Protein AF-A0AAU7U2Y4-F1 (afdb_monomer_lite)

Sequence (90 aa):
MIGFAAGSYGSKNEEDEHYRGYFGGIGAGYKFDKHSSVNLLIFIMDNNTYLDDPDKRFLISYTWQFQQYALMAALRMDLPSDNVRLWRQK

Radius of gyration: 24.82 Å; chains: 1; bounding box: 41×18×77 Å

Foldseek 3Di:
DKDKDKDKDWDADPVRDIDIKIKIKIKDKDAPDPFKIKMKIWMWMDGPPPDPDIDTDMDIDITGDDDPPVVCCVVPVDDPPPPPPPPPDD

pLDDT: mean 75.16, std 17.33, range [41.75, 96.62]

Organism: NCBI:txid3141322

Structure (mmCIF, N/CA/C/O backbone):
data_AF-A0AAU7U2Y4-F1
#
_entry.id   AF-A0AAU7U2Y4-F1
#
loop_
_atom_site.group_PDB
_atom_site.id
_atom_site.type_symbol
_atom_site.label_atom_id
_atom_site.label_alt_id
_atom_site.label_comp_id
_atom_site.label_asym_id
_atom_site.label_entity_id
_atom_site.label_seq_id
_atom_site.pdbx_PDB_ins_code
_atom_site.Cartn_x
_atom_site.Cartn_y
_atom_site.Cartn_z
_atom_site.occupancy
_atom_site.B_iso_or_equiv
_atom_site.auth_seq_id
_atom_site.auth_comp_id
_atom_site.auth_asym_id
_atom_site.auth_atom_id
_atom_site.pdbx_PDB_model_num
ATOM 1 N N . MET A 1 1 ? -14.593 5.084 2.257 1.00 81.31 1 MET A N 1
ATOM 2 C CA . MET A 1 1 ? -13.690 6.114 1.699 1.00 81.31 1 MET A CA 1
ATOM 3 C C . MET A 1 1 ? -13.161 5.605 0.371 1.00 81.31 1 MET A C 1
ATOM 5 O O . MET A 1 1 ? -12.842 4.427 0.296 1.00 81.31 1 MET A O 1
ATOM 9 N N . ILE A 1 2 ? -13.110 6.455 -0.652 1.00 86.00 2 ILE A N 1
ATOM 10 C CA . ILE A 1 2 ? -12.492 6.161 -1.954 1.00 86.00 2 ILE A CA 1
ATOM 11 C C . ILE A 1 2 ? -11.331 7.144 -2.118 1.00 86.00 2 ILE A C 1
ATOM 13 O O . ILE A 1 2 ? -11.466 8.304 -1.730 1.00 86.00 2 ILE A O 1
ATOM 17 N N . GLY A 1 3 ? -10.201 6.680 -2.638 1.00 87.81 3 GLY A N 1
ATOM 18 C CA . GLY A 1 3 ? -9.010 7.488 -2.870 1.00 87.81 3 GLY A CA 1
ATOM 19 C C . GLY A 1 3 ? -8.280 7.052 -4.133 1.00 87.81 3 GLY A C 1
ATOM 20 O O . GLY A 1 3 ? -8.491 5.955 -4.642 1.00 87.81 3 GLY A O 1
ATOM 21 N N . PHE A 1 4 ? -7.416 7.918 -4.638 1.00 88.75 4 PHE A N 1
ATOM 22 C CA . PHE A 1 4 ? -6.517 7.616 -5.743 1.00 88.75 4 PHE A CA 1
ATOM 23 C C . PHE A 1 4 ? -5.105 8.042 -5.350 1.00 88.75 4 PHE A C 1
ATOM 25 O O . PHE A 1 4 ? -4.926 8.979 -4.571 1.00 88.75 4 PHE A O 1
ATOM 32 N N . ALA A 1 5 ? -4.110 7.336 -5.868 1.00 87.00 5 ALA A N 1
ATOM 33 C CA . ALA A 1 5 ? -2.705 7.660 -5.687 1.00 87.00 5 ALA A CA 1
ATOM 34 C C . ALA A 1 5 ? -2.016 7.559 -7.043 1.00 87.00 5 ALA A C 1
ATOM 36 O O . ALA A 1 5 ? -2.206 6.584 -7.764 1.00 87.00 5 ALA A O 1
ATOM 37 N N . ALA A 1 6 ? -1.224 8.562 -7.391 1.00 87.94 6 ALA A N 1
ATOM 38 C CA . ALA A 1 6 ? -0.385 8.532 -8.574 1.00 87.94 6 ALA A CA 1
ATOM 39 C C . ALA A 1 6 ? 0.933 9.230 -8.265 1.00 87.94 6 ALA A C 1
ATOM 41 O O . ALA A 1 6 ? 0.979 10.157 -7.452 1.00 87.94 6 ALA A O 1
ATOM 42 N N . GLY A 1 7 ? 1.996 8.793 -8.917 1.00 86.38 7 GLY A N 1
ATOM 43 C CA . GLY A 1 7 ? 3.302 9.403 -8.767 1.00 86.38 7 GLY A CA 1
ATOM 44 C C . GLY A 1 7 ? 4.285 8.889 -9.800 1.00 86.38 7 GLY A C 1
ATOM 45 O O . GLY A 1 7 ? 4.026 7.934 -10.527 1.00 86.38 7 GLY A O 1
ATOM 46 N N . SER A 1 8 ? 5.431 9.550 -9.859 1.00 83.69 8 SER A N 1
ATOM 47 C CA . SER A 1 8 ? 6.562 9.139 -10.679 1.00 83.69 8 SER A CA 1
ATOM 48 C C . SER A 1 8 ? 7.773 8.939 -9.790 1.00 83.69 8 SER A C 1
ATOM 50 O O . SER A 1 8 ? 7.982 9.710 -8.851 1.00 83.69 8 SER A O 1
ATOM 52 N N . TYR A 1 9 ? 8.596 7.959 -10.117 1.00 76.00 9 TYR A N 1
ATOM 53 C CA . TYR A 1 9 ? 9.905 7.777 -9.516 1.00 76.00 9 TYR A CA 1
ATOM 54 C C . TYR A 1 9 ? 10.945 7.758 -10.628 1.00 76.00 9 TYR A C 1
ATOM 56 O O . TYR A 1 9 ? 10.683 7.306 -11.739 1.00 76.00 9 TYR A O 1
ATOM 64 N N . GLY A 1 10 ? 12.125 8.287 -10.350 1.00 72.00 10 GLY A N 1
ATOM 65 C CA . GLY A 1 10 ? 13.248 8.188 -11.265 1.00 72.00 10 GLY A CA 1
ATOM 66 C C . GLY A 1 10 ? 14.470 7.753 -10.494 1.00 72.00 10 GLY A C 1
ATOM 67 O O . GLY A 1 10 ? 14.641 8.143 -9.338 1.00 72.00 10 GLY A O 1
ATOM 68 N N . SER A 1 11 ? 15.309 6.944 -11.114 1.00 62.72 11 SER A N 1
ATOM 69 C CA . SER A 1 11 ? 16.628 6.671 -10.569 1.00 62.72 11 SER A CA 1
ATOM 70 C C . SER A 1 11 ? 17.626 6.466 -11.704 1.00 62.72 11 SER A C 1
ATOM 72 O O . SER A 1 11 ? 17.278 6.519 -12.886 1.00 62.72 11 SER A O 1
ATOM 74 N N . LYS A 1 12 ? 18.899 6.435 -11.332 1.00 62.47 12 LYS A N 1
ATOM 75 C CA . LYS A 1 12 ? 20.022 6.283 -12.246 1.00 62.47 12 LYS A CA 1
ATOM 76 C C . LYS A 1 12 ? 20.538 4.861 -12.100 1.00 62.47 12 LYS A C 1
ATOM 78 O O . LYS A 1 12 ? 20.707 4.403 -10.969 1.00 62.47 12 LYS A O 1
ATOM 83 N N . ASN A 1 13 ? 20.758 4.171 -13.213 1.00 60.69 13 ASN A N 1
ATOM 84 C CA . ASN A 1 13 ? 21.545 2.941 -13.181 1.00 60.69 13 ASN A CA 1
ATOM 85 C C . ASN A 1 13 ? 23.052 3.280 -13.146 1.00 60.69 13 ASN A C 1
ATOM 87 O O . ASN A 1 13 ? 23.444 4.443 -13.267 1.00 60.69 13 ASN A O 1
ATOM 91 N N . GLU A 1 14 ? 23.895 2.265 -12.953 1.00 64.31 14 GLU A N 1
ATOM 92 C CA . GLU A 1 14 ? 25.361 2.414 -12.945 1.00 64.31 14 GLU A CA 1
ATOM 93 C C . GLU A 1 14 ? 25.938 2.823 -14.318 1.00 64.31 14 GLU A C 1
ATOM 95 O O . GLU A 1 14 ? 27.087 3.247 -14.398 1.00 64.31 14 GLU A O 1
ATOM 100 N N . GLU A 1 15 ? 25.131 2.755 -15.380 1.00 70.00 15 GLU A N 1
ATOM 101 C CA . GLU A 1 15 ? 25.476 3.084 -16.770 1.00 70.00 15 GLU A CA 1
ATOM 102 C C . GLU A 1 15 ? 25.040 4.512 -17.173 1.00 70.00 15 GLU A C 1
ATOM 104 O O . GLU A 1 15 ? 25.070 4.867 -18.348 1.00 70.00 15 GLU A O 1
ATOM 109 N N . ASP A 1 16 ? 24.657 5.352 -16.200 1.00 63.44 16 ASP A N 1
ATOM 110 C CA . ASP A 1 16 ? 24.190 6.739 -16.386 1.00 63.44 16 ASP A CA 1
ATOM 111 C C . ASP A 1 16 ? 22.895 6.888 -17.218 1.00 63.44 16 ASP A C 1
ATOM 113 O O . ASP A 1 16 ? 22.499 8.000 -17.591 1.00 63.44 16 ASP A O 1
ATOM 117 N N . GLU A 1 17 ? 22.160 5.795 -17.446 1.00 63.28 17 GLU A N 1
ATOM 118 C CA . GLU A 1 17 ? 20.840 5.852 -18.064 1.00 63.28 17 GLU A CA 1
ATOM 119 C C . GLU A 1 17 ? 19.785 6.330 -17.057 1.00 63.28 17 GLU A C 1
ATOM 121 O O . GLU A 1 17 ? 19.640 5.834 -15.930 1.00 63.28 17 GLU A O 1
ATOM 126 N N . HIS A 1 18 ? 19.023 7.340 -17.474 1.00 63.97 18 HIS A N 1
ATOM 127 C CA . HIS A 1 18 ? 17.954 7.925 -16.680 1.00 63.97 18 HIS A CA 1
ATOM 128 C C . HIS A 1 18 ? 16.660 7.136 -16.863 1.00 63.97 18 HIS A C 1
ATOM 130 O O . HIS A 1 18 ? 15.968 7.316 -17.867 1.00 63.97 18 HIS A O 1
ATOM 136 N N . TYR A 1 19 ? 16.266 6.353 -15.858 1.00 69.62 19 TYR A N 1
ATOM 137 C CA . TYR A 1 19 ? 14.954 5.716 -15.870 1.00 69.62 19 TYR A CA 1
ATOM 138 C C . TYR A 1 19 ? 13.910 6.556 -15.136 1.00 69.62 19 TYR A C 1
ATOM 140 O O . TYR A 1 19 ? 14.167 7.156 -14.088 1.00 69.62 19 TYR A O 1
ATOM 148 N N . ARG A 1 20 ? 12.702 6.602 -15.703 1.00 73.25 20 ARG A N 1
ATOM 149 C CA . ARG A 1 20 ? 11.512 7.210 -15.100 1.00 73.25 20 ARG A CA 1
ATOM 150 C C . ARG A 1 20 ? 10.393 6.182 -15.133 1.00 73.25 20 ARG A C 1
ATOM 152 O O . ARG A 1 20 ? 9.973 5.776 -16.210 1.00 73.25 20 ARG A O 1
ATOM 159 N N . GLY A 1 21 ? 9.947 5.765 -13.957 1.00 77.44 21 GLY A N 1
ATOM 160 C CA . GLY A 1 21 ? 8.776 4.924 -13.777 1.00 77.44 21 GLY A CA 1
ATOM 161 C C . GLY A 1 21 ? 7.591 5.739 -13.275 1.00 77.44 21 GLY A C 1
ATOM 162 O O . GLY A 1 21 ? 7.746 6.773 -12.614 1.00 77.44 21 GLY A O 1
ATOM 163 N N . TYR A 1 22 ? 6.394 5.258 -13.578 1.00 82.69 22 TYR A N 1
ATOM 164 C CA . TYR A 1 22 ? 5.141 5.865 -13.145 1.00 82.69 22 TYR A CA 1
ATOM 165 C C . TYR A 1 22 ? 4.314 4.834 -12.399 1.00 82.69 22 TYR A C 1
ATOM 167 O O . TYR A 1 22 ? 4.304 3.659 -12.750 1.00 82.69 22 TYR A O 1
ATOM 175 N N . PHE A 1 23 ? 3.586 5.271 -11.381 1.00 88.25 23 PHE A N 1
ATOM 176 C CA . PHE A 1 23 ? 2.586 4.441 -10.735 1.00 88.25 23 PHE A CA 1
ATOM 177 C C . PHE A 1 23 ? 1.264 5.186 -10.621 1.00 88.25 23 PHE A C 1
ATOM 179 O O . PHE A 1 23 ? 1.220 6.404 -10.434 1.00 88.25 23 PHE A O 1
ATOM 186 N N . GLY A 1 24 ? 0.179 4.430 -10.717 1.00 90.94 24 GLY A N 1
ATOM 187 C CA . GLY A 1 24 ? -1.177 4.934 -10.582 1.00 90.94 24 GLY A CA 1
ATOM 188 C C . GLY A 1 24 ? -2.080 3.867 -9.992 1.00 90.94 24 GLY A C 1
ATOM 189 O O . GLY A 1 24 ? -1.994 2.696 -10.355 1.00 90.94 24 GLY A O 1
ATOM 190 N N . GLY A 1 25 ? -2.949 4.257 -9.070 1.00 92.25 25 GLY A N 1
ATOM 191 C CA . GLY A 1 25 ? -3.832 3.329 -8.391 1.00 92.25 25 GLY A CA 1
ATOM 192 C C . GLY A 1 25 ? -5.070 3.979 -7.803 1.00 92.25 25 GLY A C 1
ATOM 193 O O . GLY A 1 25 ? -5.113 5.177 -7.517 1.00 92.25 25 GLY A O 1
ATOM 194 N N . ILE A 1 26 ? -6.078 3.140 -7.606 1.00 95.69 26 ILE A N 1
ATOM 195 C CA . ILE A 1 26 ? -7.330 3.474 -6.937 1.00 95.69 26 ILE A CA 1
ATOM 196 C C . ILE A 1 26 ? -7.463 2.623 -5.683 1.00 95.69 26 ILE A C 1
ATOM 198 O O . ILE A 1 26 ? -7.098 1.447 -5.659 1.00 95.69 26 ILE A O 1
ATOM 202 N N . GLY A 1 27 ? -7.987 3.225 -4.628 1.00 94.38 27 GLY A N 1
ATOM 203 C CA . GLY A 1 27 ? -8.187 2.576 -3.350 1.00 94.38 27 GLY A CA 1
ATOM 204 C C . GLY A 1 27 ? -9.581 2.820 -2.805 1.00 94.38 27 GLY A C 1
ATOM 205 O O . GLY A 1 27 ? -10.185 3.874 -3.005 1.00 94.38 27 GLY A O 1
ATOM 206 N N . ALA A 1 28 ? -10.081 1.837 -2.074 1.00 96.00 28 ALA A N 1
ATOM 207 C CA . ALA A 1 28 ? -11.300 1.940 -1.301 1.00 96.00 28 ALA A CA 1
ATOM 208 C C . ALA A 1 28 ? -11.057 1.379 0.098 1.00 96.00 28 ALA A C 1
ATOM 210 O O . ALA A 1 28 ? -10.301 0.433 0.284 1.00 96.00 28 ALA A O 1
ATOM 211 N N . GLY A 1 29 ? -11.711 1.957 1.095 1.00 94.88 29 GLY A N 1
ATOM 212 C CA . GLY A 1 29 ? -11.596 1.501 2.471 1.00 94.88 29 GLY A CA 1
ATOM 213 C C . GLY A 1 29 ? -12.869 1.718 3.266 1.00 94.88 29 GLY A C 1
ATOM 214 O O . GLY A 1 29 ? -13.661 2.625 2.981 1.00 94.88 29 GLY A O 1
ATOM 215 N N . TYR A 1 30 ? -13.052 0.890 4.283 1.00 94.94 30 TYR A N 1
ATOM 216 C CA . TYR A 1 30 ? -14.176 0.935 5.204 1.00 94.94 30 TYR A CA 1
ATOM 217 C C . TYR A 1 30 ? -13.669 0.976 6.643 1.00 94.94 30 TYR A C 1
ATOM 219 O O . TYR A 1 30 ? -12.774 0.220 7.016 1.00 94.94 30 TYR A O 1
ATOM 227 N N . LYS A 1 31 ? -14.239 1.874 7.450 1.00 94.12 31 LYS A N 1
ATOM 228 C CA . LYS A 1 31 ? -13.990 1.944 8.892 1.00 94.12 31 LYS A CA 1
ATOM 229 C C . LYS A 1 31 ? -15.167 1.289 9.602 1.00 94.12 31 LYS A C 1
ATOM 231 O O . LYS A 1 31 ? -16.292 1.740 9.406 1.00 94.12 31 LYS A O 1
ATOM 236 N N . PHE A 1 32 ? -14.907 0.254 10.396 1.00 92.25 32 PHE A N 1
ATOM 237 C CA . PHE A 1 32 ? -15.952 -0.418 11.179 1.00 92.25 32 PHE A CA 1
ATOM 238 C C . PHE A 1 32 ? -16.284 0.378 12.440 1.00 92.25 32 PHE A C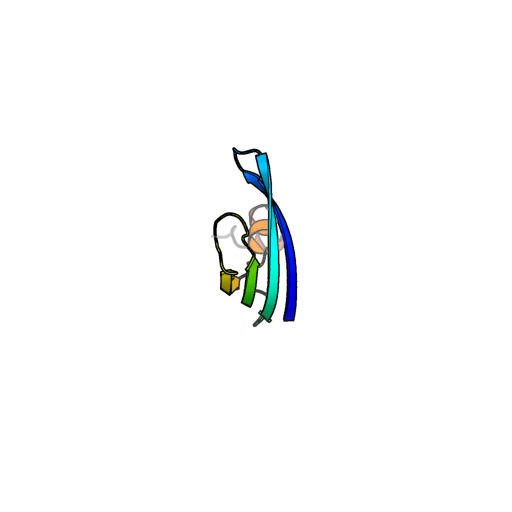 1
ATOM 240 O O . PHE A 1 32 ? -17.443 0.510 12.818 1.00 92.25 32 PHE A O 1
ATOM 247 N N . ASP A 1 33 ? -15.253 0.940 13.065 1.00 90.56 33 ASP A N 1
ATOM 248 C CA . ASP A 1 33 ? -15.345 1.731 14.283 1.00 90.56 33 ASP A CA 1
ATOM 249 C C . ASP A 1 33 ? -14.213 2.785 14.307 1.00 90.56 33 ASP A C 1
ATOM 251 O O . ASP A 1 33 ? -13.575 3.065 13.287 1.00 90.56 33 ASP A O 1
ATOM 255 N N . LYS A 1 34 ? -13.981 3.427 15.459 1.00 89.00 34 LYS A N 1
ATOM 256 C CA . LYS A 1 34 ? -12.948 4.470 15.616 1.00 89.00 34 LYS A CA 1
ATOM 257 C C . LYS A 1 34 ? -11.510 3.933 15.561 1.00 89.00 34 LYS A C 1
ATOM 259 O O . LYS A 1 34 ? -10.588 4.719 15.370 1.00 89.00 34 LYS A O 1
ATOM 264 N N . HIS A 1 35 ? -11.331 2.631 15.732 1.00 91.31 35 HIS A N 1
ATOM 265 C CA . HIS A 1 35 ? -10.061 1.925 15.844 1.00 91.31 35 HIS A CA 1
ATOM 266 C C . HIS A 1 35 ? -9.779 1.049 14.622 1.00 91.31 35 HIS A C 1
ATOM 268 O O . HIS A 1 35 ? -8.621 0.928 14.235 1.00 91.31 35 HIS A O 1
ATOM 274 N N . SER A 1 36 ? -10.812 0.486 13.995 1.00 94.00 36 SER A N 1
ATOM 275 C CA . SER A 1 36 ? -10.697 -0.563 12.978 1.00 94.00 36 SER A CA 1
ATOM 276 C C . SER A 1 36 ? -11.009 -0.074 11.571 1.00 94.00 36 SER A C 1
ATOM 278 O O . SER A 1 36 ? -12.054 0.535 11.319 1.00 94.00 36 SER A O 1
ATOM 280 N N . SER A 1 37 ? -10.166 -0.441 10.606 1.00 95.00 37 SER A N 1
ATOM 281 C CA . SER A 1 37 ? -10.457 -0.238 9.184 1.00 95.00 37 SER A CA 1
ATOM 282 C C . SER A 1 37 ? -9.878 -1.327 8.288 1.00 95.00 37 SER A C 1
ATOM 284 O O . SER A 1 37 ? -8.849 -1.917 8.607 1.00 95.00 37 SER A O 1
ATOM 286 N N . VAL A 1 38 ? -10.536 -1.564 7.154 1.00 96.62 38 VAL A N 1
ATOM 287 C CA . VAL A 1 38 ? -10.036 -2.377 6.037 1.00 96.62 38 VAL A CA 1
ATOM 288 C C . VAL A 1 38 ? -9.829 -1.480 4.831 1.00 96.62 38 VAL A C 1
ATOM 290 O O . VAL A 1 38 ? -10.664 -0.619 4.553 1.00 96.62 38 VAL A O 1
ATOM 293 N N . ASN A 1 39 ? -8.743 -1.705 4.096 1.00 95.19 39 ASN A N 1
ATOM 294 C CA . ASN A 1 39 ? -8.434 -0.991 2.866 1.00 95.19 39 ASN A CA 1
ATOM 295 C C . ASN A 1 39 ? -8.069 -1.976 1.752 1.00 95.19 39 ASN A C 1
ATOM 297 O O . ASN A 1 39 ? -7.409 -2.987 1.987 1.00 95.19 39 ASN A O 1
ATOM 301 N N . LEU A 1 40 ? -8.486 -1.639 0.539 1.00 95.75 40 LEU A N 1
ATOM 302 C CA . LEU A 1 40 ? -8.116 -2.272 -0.714 1.00 95.75 40 LEU A CA 1
ATOM 303 C C . LEU A 1 40 ? -7.480 -1.202 -1.601 1.00 95.75 40 LEU A C 1
ATOM 305 O O . LEU A 1 40 ? -8.078 -0.152 -1.819 1.00 95.75 40 LEU A O 1
ATOM 309 N N . LEU A 1 41 ? -6.295 -1.476 -2.130 1.00 94.69 41 LEU A N 1
ATOM 310 C CA . LEU A 1 41 ? -5.613 -0.644 -3.115 1.00 94.69 41 LEU A CA 1
ATOM 311 C C . LEU A 1 41 ? -5.296 -1.499 -4.337 1.00 94.69 41 LEU A C 1
ATOM 313 O O . LEU A 1 41 ? -4.711 -2.567 -4.198 1.00 94.69 41 LEU A O 1
ATOM 317 N N . ILE A 1 42 ? -5.652 -1.025 -5.524 1.00 93.31 42 ILE A N 1
ATOM 318 C CA . ILE A 1 42 ? -5.277 -1.628 -6.804 1.00 93.31 42 ILE A CA 1
ATOM 319 C C . ILE A 1 42 ? -4.406 -0.612 -7.528 1.00 93.31 42 ILE A C 1
ATOM 321 O O . ILE A 1 42 ? -4.814 0.540 -7.683 1.00 93.31 42 ILE A O 1
ATOM 325 N N . PHE A 1 43 ? -3.211 -1.013 -7.950 1.00 91.19 43 PHE A N 1
ATOM 326 C CA . PHE A 1 43 ? -2.257 -0.111 -8.582 1.00 91.19 43 PHE A CA 1
ATOM 327 C C . PHE A 1 43 ? -1.488 -0.781 -9.716 1.00 91.19 43 PHE A C 1
ATOM 329 O O . PHE A 1 43 ? -1.269 -1.992 -9.727 1.00 91.19 43 PHE A O 1
ATOM 336 N N . ILE A 1 44 ? -1.102 0.043 -10.681 1.00 89.44 44 ILE A N 1
ATOM 337 C CA . ILE A 1 44 ? -0.299 -0.311 -11.844 1.00 89.44 44 ILE A CA 1
ATOM 338 C C . ILE A 1 44 ? 1.003 0.477 -11.747 1.00 89.44 44 ILE A C 1
ATOM 340 O O . ILE A 1 44 ? 0.984 1.655 -11.378 1.00 89.44 44 ILE A O 1
ATOM 344 N N . MET A 1 45 ? 2.118 -0.171 -12.065 1.00 86.38 45 MET A N 1
ATOM 345 C CA . MET A 1 45 ? 3.441 0.437 -12.124 1.00 86.38 45 MET A CA 1
ATOM 346 C C . MET A 1 45 ? 4.070 0.157 -13.481 1.00 86.38 45 MET A C 1
ATOM 348 O O . MET A 1 45 ? 4.193 -0.993 -13.889 1.00 86.38 45 MET A O 1
ATOM 352 N N . ASP A 1 46 ? 4.485 1.217 -14.152 1.00 78.81 46 ASP A N 1
ATOM 353 C CA . ASP A 1 46 ? 5.338 1.146 -15.326 1.00 78.81 46 ASP A CA 1
ATOM 354 C C . ASP A 1 46 ? 6.801 1.197 -14.860 1.00 78.81 46 ASP A C 1
ATOM 356 O O . ASP A 1 46 ? 7.231 2.198 -14.273 1.00 78.81 46 ASP A O 1
ATOM 360 N N . ASN A 1 47 ? 7.536 0.095 -15.039 1.00 68.12 47 ASN A N 1
ATOM 361 C CA . ASN A 1 47 ? 8.906 -0.068 -14.551 1.00 68.12 47 ASN A CA 1
ATOM 362 C C . ASN A 1 47 ? 9.884 -0.285 -15.712 1.00 68.12 47 ASN A C 1
ATOM 364 O O . ASN A 1 47 ? 10.338 -1.394 -15.984 1.00 68.12 47 ASN A O 1
ATOM 368 N N . ASN A 1 48 ? 10.232 0.821 -16.357 1.00 59.16 48 ASN A N 1
ATOM 369 C CA . ASN A 1 48 ? 10.896 0.889 -17.658 1.00 59.16 48 ASN A CA 1
ATOM 370 C C . ASN A 1 48 ? 12.402 0.512 -17.676 1.00 59.16 48 ASN A C 1
ATOM 372 O O . ASN A 1 48 ? 13.119 0.910 -18.586 1.00 59.16 48 ASN A O 1
ATOM 376 N N . THR A 1 49 ? 12.924 -0.176 -16.651 1.00 56.97 49 THR A N 1
ATOM 377 C CA . THR A 1 49 ? 14.353 -0.576 -16.578 1.00 56.97 49 THR A CA 1
ATOM 378 C C . THR A 1 49 ? 14.566 -2.081 -16.717 1.00 56.97 49 THR A C 1
ATOM 380 O O . THR A 1 49 ? 15.615 -2.503 -17.183 1.00 56.97 49 THR A O 1
ATOM 383 N N . TYR A 1 50 ? 13.594 -2.900 -16.306 1.00 57.44 50 TYR A N 1
ATOM 384 C CA . TYR A 1 50 ? 13.777 -4.358 -16.226 1.00 57.44 50 TYR A CA 1
ATOM 385 C C . TYR A 1 50 ? 12.525 -5.171 -16.581 1.00 57.44 50 TYR A C 1
ATOM 387 O O . TYR A 1 50 ? 12.570 -6.399 -16.538 1.00 57.44 50 TYR A O 1
ATOM 395 N N . LEU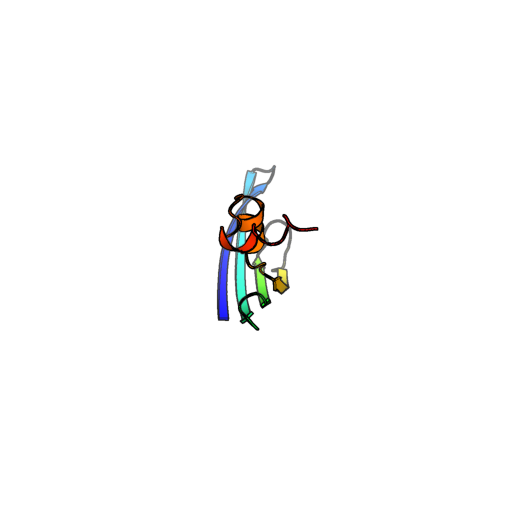 A 1 51 ? 11.396 -4.515 -16.859 1.00 61.31 51 LEU A N 1
ATOM 396 C CA . LEU A 1 51 ? 10.121 -5.166 -17.142 1.00 61.31 51 LEU A CA 1
ATOM 397 C C . LEU A 1 51 ? 9.564 -4.615 -18.452 1.00 61.31 51 LEU A C 1
ATOM 399 O O . LEU A 1 51 ? 9.341 -3.413 -18.563 1.00 61.31 51 LEU A O 1
ATOM 403 N N . ASP A 1 52 ? 9.315 -5.509 -19.407 1.00 71.25 52 ASP A N 1
ATOM 404 C CA . ASP A 1 52 ? 8.704 -5.167 -20.699 1.00 71.25 52 ASP A CA 1
ATOM 405 C C . ASP A 1 52 ? 7.203 -4.844 -20.571 1.00 71.25 52 ASP A C 1
ATOM 407 O O . ASP A 1 52 ? 6.623 -4.215 -21.454 1.00 71.25 52 ASP A O 1
ATOM 411 N N . ASP A 1 53 ? 6.575 -5.250 -19.460 1.00 74.88 53 ASP A N 1
ATOM 412 C CA . ASP A 1 53 ? 5.146 -5.090 -19.201 1.00 74.88 53 ASP A CA 1
ATOM 413 C C . ASP A 1 53 ? 4.864 -4.366 -17.870 1.00 74.88 53 ASP A C 1
ATOM 415 O O . ASP A 1 53 ? 5.560 -4.589 -16.870 1.00 74.88 53 ASP A O 1
ATOM 419 N N . PRO A 1 54 ? 3.795 -3.546 -17.804 1.00 78.44 54 PRO A N 1
ATOM 420 C CA . PRO A 1 54 ? 3.393 -2.867 -16.579 1.00 78.44 54 PRO A CA 1
ATOM 421 C C . PRO A 1 54 ? 2.931 -3.860 -15.502 1.00 78.44 54 PRO A C 1
ATOM 423 O O . PRO A 1 54 ? 2.021 -4.669 -15.711 1.00 78.44 54 PRO A O 1
ATOM 426 N N . ASP A 1 55 ? 3.513 -3.740 -14.310 1.00 84.94 55 ASP A N 1
ATOM 427 C CA . ASP A 1 55 ? 3.215 -4.579 -13.152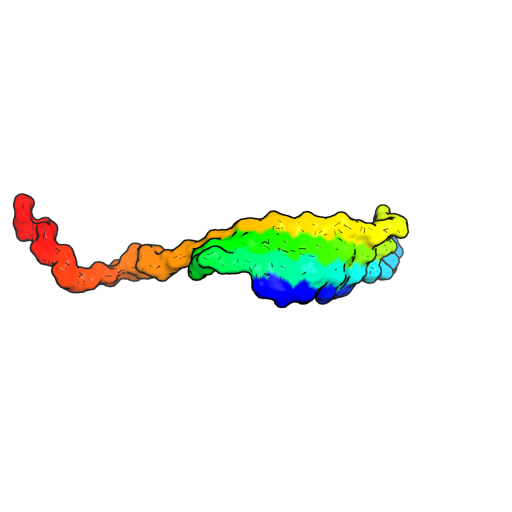 1.00 84.94 55 ASP A CA 1
ATOM 428 C C . ASP A 1 55 ? 1.896 -4.142 -12.500 1.00 84.94 55 ASP A C 1
ATOM 430 O O . ASP A 1 55 ? 1.680 -2.963 -12.204 1.00 84.94 55 ASP A O 1
ATOM 434 N N . LYS A 1 56 ? 0.994 -5.098 -12.266 1.00 89.25 56 LYS A N 1
ATOM 435 C CA . LYS A 1 56 ? -0.335 -4.863 -11.690 1.00 89.25 56 LYS A CA 1
ATOM 436 C C . LYS A 1 56 ? -0.416 -5.538 -10.335 1.00 89.25 56 LYS A C 1
ATOM 438 O O 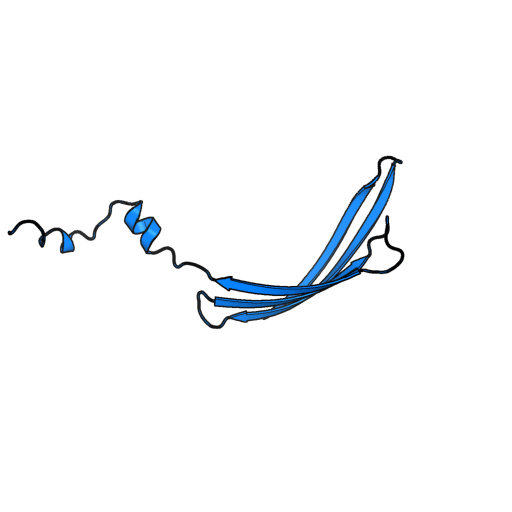. LYS A 1 56 ? -0.308 -6.757 -10.229 1.00 89.25 56 LYS A O 1
ATOM 443 N N . ARG A 1 57 ? -0.685 -4.754 -9.296 1.00 90.00 57 ARG A N 1
ATOM 444 C CA . ARG A 1 57 ? -0.731 -5.232 -7.914 1.00 90.00 57 ARG A CA 1
ATOM 445 C C . ARG A 1 57 ? -2.034 -4.848 -7.232 1.00 90.00 57 ARG A C 1
ATOM 447 O O . ARG A 1 57 ? -2.639 -3.816 -7.521 1.00 90.00 57 ARG A O 1
ATOM 454 N N . PHE A 1 58 ? -2.434 -5.676 -6.276 1.00 93.06 58 PHE A N 1
ATOM 455 C CA . PHE A 1 58 ? -3.479 -5.348 -5.317 1.00 93.06 58 PHE A CA 1
ATOM 456 C C . PHE A 1 58 ? -2.948 -5.535 -3.894 1.00 93.06 58 PHE A C 1
ATOM 458 O O . PHE A 1 58 ? -2.129 -6.414 -3.633 1.00 93.06 58 PHE A O 1
ATOM 465 N N . LEU A 1 59 ? -3.404 -4.692 -2.975 1.00 92.62 59 LEU A N 1
ATOM 466 C CA . LEU A 1 59 ? -3.030 -4.710 -1.569 1.00 92.62 59 LEU A CA 1
ATOM 467 C C . LEU A 1 59 ? -4.294 -4.661 -0.722 1.00 92.62 59 LEU A C 1
ATOM 469 O O . LEU A 1 59 ? -5.125 -3.770 -0.883 1.00 92.62 59 LEU A O 1
ATOM 473 N N . ILE A 1 60 ? -4.411 -5.620 0.191 1.00 95.31 60 ILE A N 1
ATOM 474 C CA . ILE A 1 60 ? -5.466 -5.675 1.200 1.00 95.31 60 ILE A CA 1
ATOM 475 C C . ILE A 1 60 ? -4.802 -5.444 2.549 1.00 95.31 60 ILE A C 1
ATOM 477 O O . ILE A 1 60 ? -3.805 -6.092 2.867 1.00 95.31 60 ILE A O 1
ATOM 481 N N . SER A 1 61 ? -5.339 -4.525 3.344 1.00 95.00 61 SER A N 1
ATOM 482 C CA . SER A 1 61 ? -4.821 -4.252 4.681 1.00 95.00 61 SER A CA 1
ATOM 483 C C . SER A 1 61 ? -5.930 -4.099 5.710 1.00 95.00 61 SER A C 1
ATOM 485 O O . SER A 1 61 ? -7.027 -3.623 5.416 1.00 95.00 61 SER A O 1
ATOM 487 N N . TYR A 1 62 ? -5.608 -4.496 6.940 1.00 95.12 62 TYR A N 1
ATOM 488 C CA . TYR A 1 62 ? -6.386 -4.226 8.142 1.00 95.12 62 TYR A CA 1
ATOM 489 C C . TYR A 1 62 ? -5.569 -3.301 9.042 1.00 95.12 62 TYR A C 1
ATOM 491 O O . TYR A 1 62 ? -4.376 -3.522 9.248 1.00 95.12 62 TYR A O 1
ATOM 499 N N . THR A 1 63 ? -6.186 -2.250 9.570 1.00 94.19 63 THR A N 1
ATOM 500 C CA . THR A 1 63 ? -5.538 -1.310 10.490 1.00 94.19 63 THR A CA 1
ATOM 501 C C . THR A 1 63 ? -6.335 -1.225 11.778 1.00 94.19 63 THR A C 1
ATOM 503 O O . THR A 1 63 ? -7.542 -0.990 11.736 1.00 94.19 63 THR A O 1
ATOM 506 N N . TRP A 1 64 ? -5.632 -1.362 12.903 1.00 93.12 64 TRP A N 1
ATOM 507 C CA . TRP A 1 64 ? -6.150 -1.160 14.251 1.00 93.12 64 TRP A CA 1
ATOM 508 C C . TRP A 1 64 ? -5.375 -0.034 14.947 1.00 93.12 64 TRP A C 1
ATOM 510 O O . TRP A 1 64 ? -4.145 -0.068 14.992 1.00 93.12 64 TRP A O 1
ATOM 520 N N . GLN A 1 65 ? -6.074 0.963 15.491 1.00 88.56 65 GLN A N 1
ATOM 521 C CA . GLN A 1 65 ? -5.476 2.084 16.223 1.00 88.56 65 GLN A CA 1
ATOM 522 C C . GLN A 1 65 ? -5.734 1.957 17.725 1.00 88.56 65 GLN A C 1
ATOM 524 O O . GLN A 1 65 ? -6.882 1.934 18.160 1.00 88.56 65 GLN A O 1
ATOM 529 N N . PHE A 1 66 ? -4.680 1.937 18.543 1.00 85.69 66 PHE A N 1
ATOM 530 C CA . PHE A 1 66 ? -4.827 1.943 20.001 1.00 85.69 66 PHE A CA 1
ATOM 531 C C . PHE A 1 66 ? -5.291 3.311 20.504 1.00 85.69 66 PHE A C 1
ATOM 533 O O . PHE A 1 66 ? -4.791 4.350 20.075 1.00 85.69 66 PHE A O 1
ATOM 540 N N . GLN A 1 67 ? -6.220 3.317 21.459 1.00 73.81 67 GLN A N 1
ATOM 541 C CA . GLN A 1 67 ? -6.622 4.547 22.129 1.00 73.81 67 GLN A CA 1
ATOM 542 C C . GLN A 1 67 ? -5.580 4.924 23.185 1.00 73.81 67 GLN A C 1
ATOM 544 O O . GLN A 1 67 ? -5.347 4.197 24.152 1.00 73.81 67 GLN A O 1
ATOM 549 N N . GLN A 1 68 ? -4.935 6.072 22.997 1.00 67.38 68 GLN A N 1
ATOM 550 C CA . GLN A 1 68 ? -3.856 6.561 23.852 1.00 67.38 68 GLN A CA 1
ATOM 551 C C . GLN A 1 68 ? -4.396 7.188 25.151 1.00 67.38 68 GLN A C 1
ATOM 553 O O . GLN A 1 68 ? -4.134 8.349 25.440 1.00 67.38 68 GLN A O 1
ATOM 558 N N . TYR A 1 69 ? -5.164 6.437 25.945 1.00 60.12 69 TYR A N 1
ATOM 559 C CA . TYR A 1 69 ? -5.620 6.898 27.266 1.00 60.12 69 TYR A CA 1
ATOM 560 C C . TYR A 1 69 ? -4.843 6.275 28.428 1.00 60.12 69 TYR A C 1
ATOM 562 O O . TYR A 1 69 ? -4.721 6.899 29.475 1.00 60.12 69 TYR A O 1
ATOM 570 N N . ALA A 1 70 ? -4.239 5.099 28.242 1.00 56.31 70 ALA A N 1
ATOM 571 C CA . ALA A 1 70 ? -3.491 4.433 29.311 1.00 56.31 70 ALA A CA 1
ATOM 572 C C . ALA A 1 70 ? -1.997 4.796 29.328 1.00 56.31 70 ALA A C 1
ATOM 574 O O . ALA A 1 70 ? -1.420 4.954 30.396 1.00 56.31 70 ALA A O 1
ATOM 575 N N . LEU A 1 71 ? -1.361 4.982 28.164 1.00 52.50 71 LEU A N 1
ATOM 576 C CA . LEU A 1 71 ? 0.089 5.212 28.103 1.00 52.50 71 LEU A CA 1
ATOM 577 C C . LEU A 1 71 ? 0.485 6.588 28.669 1.00 52.50 71 LEU A C 1
ATOM 579 O O . LEU A 1 71 ? 1.486 6.697 29.365 1.00 52.50 71 LEU A O 1
ATOM 583 N N . MET A 1 72 ? -0.329 7.623 28.430 1.00 54.19 72 MET A N 1
ATOM 584 C CA . MET A 1 72 ? -0.108 8.958 29.004 1.00 54.19 72 MET A CA 1
ATOM 585 C C . MET A 1 72 ? -0.464 9.020 30.495 1.00 54.19 72 MET A C 1
ATOM 587 O O . MET A 1 72 ? 0.221 9.719 31.227 1.00 54.19 72 MET A O 1
ATOM 591 N N . ALA A 1 73 ? -1.461 8.259 30.960 1.00 55.31 73 ALA A N 1
ATOM 592 C CA . ALA A 1 73 ? -1.797 8.153 32.385 1.00 55.31 73 ALA A CA 1
ATOM 593 C C . ALA A 1 73 ? -0.812 7.272 33.184 1.00 55.31 73 ALA A C 1
ATOM 595 O O . ALA A 1 73 ? -0.706 7.408 34.397 1.00 55.31 73 ALA A O 1
ATOM 596 N N . ALA A 1 74 ? -0.087 6.367 32.517 1.00 53.84 74 ALA A N 1
ATOM 597 C CA . ALA A 1 74 ? 0.960 5.548 33.128 1.00 53.84 74 ALA A CA 1
ATOM 598 C C . ALA A 1 74 ? 2.346 6.224 33.094 1.00 53.84 74 ALA A C 1
ATOM 600 O O . ALA A 1 74 ? 3.136 6.029 34.014 1.00 53.84 74 ALA A O 1
ATOM 601 N N . LEU A 1 75 ? 2.653 7.019 32.057 1.00 56.06 75 LEU A N 1
ATOM 602 C CA . LEU A 1 75 ? 3.915 7.774 31.947 1.00 56.06 75 LEU A CA 1
ATOM 603 C C . LEU A 1 75 ? 3.881 9.117 32.678 1.00 56.06 75 LEU A C 1
ATOM 605 O O . LEU A 1 75 ? 4.907 9.576 33.175 1.00 56.06 75 LEU A O 1
ATOM 609 N N . ARG A 1 76 ? 2.715 9.759 32.750 1.00 56.50 76 ARG A N 1
ATOM 610 C CA . ARG A 1 76 ? 2.476 10.919 33.600 1.00 56.50 76 ARG A CA 1
ATOM 611 C C . ARG A 1 76 ? 1.865 10.358 34.873 1.00 56.50 76 ARG A C 1
ATOM 613 O O . ARG A 1 76 ? 0.710 9.958 34.856 1.00 56.50 76 ARG A O 1
ATOM 620 N N . MET A 1 77 ? 2.649 10.247 35.940 1.00 54.41 77 MET A N 1
ATOM 621 C CA . MET A 1 77 ? 2.133 9.943 37.275 1.00 54.41 77 MET A CA 1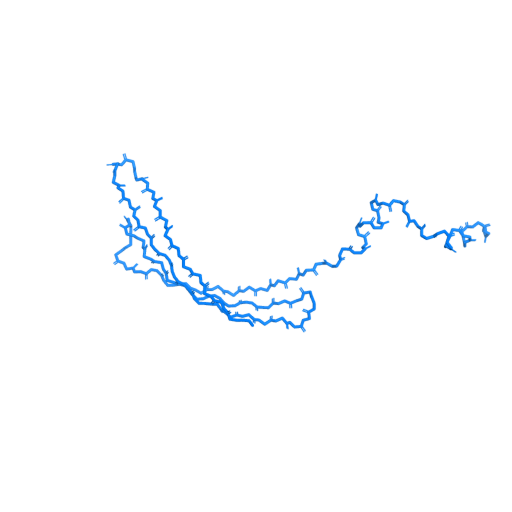
ATOM 622 C C . MET A 1 77 ? 1.119 11.022 37.688 1.00 54.41 77 MET A C 1
ATOM 624 O O . MET A 1 77 ? 1.466 11.966 38.380 1.00 54.41 77 MET A O 1
ATOM 628 N N . ASP A 1 78 ? -0.119 10.900 37.233 1.00 55.66 78 ASP A N 1
ATOM 629 C CA . ASP A 1 78 ? -1.264 11.698 37.654 1.00 55.66 78 ASP A CA 1
ATOM 630 C C . ASP A 1 78 ? -2.416 10.712 37.836 1.00 55.66 78 ASP A C 1
ATOM 632 O O . ASP A 1 78 ? -3.312 10.542 37.007 1.00 55.66 78 ASP A O 1
ATOM 636 N N . LEU A 1 79 ? -2.338 9.982 38.949 1.00 53.81 79 LEU A N 1
ATOM 637 C CA . LEU A 1 79 ? -3.522 9.374 39.530 1.00 53.81 79 LEU A CA 1
ATOM 638 C C . LEU A 1 79 ? -4.499 10.513 39.855 1.00 53.81 79 LEU A C 1
ATOM 640 O O . LEU A 1 79 ? -4.085 11.479 40.501 1.00 53.81 79 LEU A O 1
ATOM 644 N N . PRO A 1 80 ? -5.789 10.406 39.492 1.00 49.78 80 PRO A N 1
ATOM 645 C CA . PRO A 1 80 ? -6.801 11.271 40.073 1.00 49.78 80 PRO A CA 1
ATOM 646 C C . PRO A 1 80 ? -6.679 11.187 41.597 1.00 49.78 80 PRO A C 1
ATOM 648 O O . PRO A 1 80 ? -6.659 10.085 42.161 1.00 49.78 80 PRO A O 1
ATOM 651 N N . SER A 1 81 ? -6.592 12.345 42.255 1.00 54.50 81 SER A N 1
ATOM 652 C CA . SER A 1 81 ? -6.443 12.500 43.712 1.00 54.50 81 SER A CA 1
ATOM 653 C C . SER A 1 81 ? -7.470 11.718 44.535 1.00 54.50 81 SER A C 1
ATOM 655 O O . SER A 1 81 ? -7.283 11.506 45.732 1.00 54.50 81 SER A O 1
ATOM 657 N N . ASP A 1 82 ? -8.541 11.261 43.895 1.00 55.19 82 ASP A N 1
ATOM 658 C CA . ASP A 1 82 ? -9.717 10.717 44.551 1.00 55.19 82 ASP A CA 1
ATOM 659 C C . ASP A 1 82 ? -9.600 9.209 44.836 1.00 55.19 82 ASP A C 1
ATOM 661 O O . ASP A 1 82 ? -10.324 8.691 45.682 1.00 55.19 82 ASP A O 1
ATOM 665 N N . ASN A 1 83 ? -8.628 8.506 44.233 1.00 47.31 83 ASN A N 1
ATOM 666 C CA . ASN A 1 83 ? -8.437 7.058 44.431 1.00 47.31 83 ASN A CA 1
ATOM 667 C C . ASN A 1 83 ? -7.265 6.676 45.357 1.00 47.31 83 ASN A C 1
ATOM 669 O O . ASN A 1 83 ? -7.058 5.495 45.638 1.00 47.31 83 ASN A O 1
ATOM 673 N N . VAL A 1 84 ? -6.522 7.644 45.904 1.00 49.25 84 VAL A N 1
ATOM 674 C CA . VAL A 1 84 ? -5.382 7.371 46.810 1.00 49.25 84 VAL A CA 1
ATOM 675 C C . VAL A 1 84 ? -5.837 7.014 48.240 1.00 49.25 84 VAL A C 1
ATOM 677 O O . VAL A 1 84 ? -5.056 6.498 49.039 1.00 49.25 84 VAL A O 1
ATOM 680 N N . ARG A 1 85 ? -7.119 7.208 48.586 1.00 47.34 85 ARG A N 1
ATOM 681 C CA . ARG A 1 85 ? -7.633 6.922 49.941 1.00 47.34 85 ARG A CA 1
ATOM 682 C C . ARG A 1 85 ? -7.967 5.45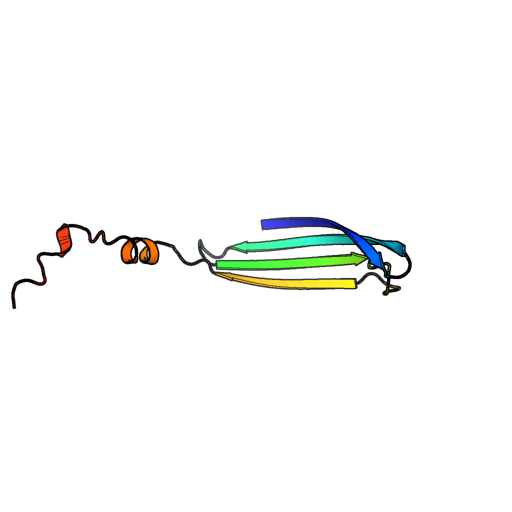4 50.229 1.00 47.34 85 ARG A C 1
ATOM 684 O O . ARG A 1 85 ? -8.157 5.126 51.394 1.00 47.34 85 ARG A O 1
ATOM 691 N N . LEU A 1 86 ? -8.004 4.566 49.232 1.00 48.59 86 LEU A N 1
ATOM 692 C CA . LEU A 1 86 ? -8.459 3.179 49.437 1.00 48.59 86 LEU A CA 1
ATOM 693 C C . LEU A 1 86 ? -7.367 2.178 49.855 1.00 48.59 86 LEU A C 1
ATOM 695 O O . LEU A 1 86 ? -7.701 1.070 50.256 1.00 48.59 86 LEU A O 1
ATOM 699 N N . TRP A 1 87 ? -6.083 2.554 49.838 1.00 41.75 87 TRP A N 1
ATOM 700 C CA . TRP A 1 87 ? -4.977 1.620 50.132 1.00 41.75 87 TRP A CA 1
ATOM 701 C C . TRP A 1 87 ? -4.278 1.845 51.475 1.00 41.75 87 TRP A C 1
ATOM 703 O O . TRP A 1 87 ? -3.273 1.203 51.763 1.00 41.75 87 TRP A O 1
ATOM 713 N N . ARG A 1 88 ? -4.803 2.734 52.327 1.00 43.38 88 ARG A N 1
ATOM 714 C CA . ARG A 1 88 ? -4.241 2.998 53.659 1.00 43.38 88 ARG A CA 1
ATOM 715 C C . ARG A 1 88 ? -5.211 2.634 54.785 1.00 43.38 88 ARG A C 1
ATOM 717 O O . ARG A 1 88 ? -5.308 3.381 55.745 1.00 43.38 88 ARG A O 1
ATOM 724 N N . GLN A 1 89 ? -5.931 1.518 54.659 1.00 44.59 89 GLN A N 1
ATOM 725 C CA . GLN A 1 89 ? -6.536 0.794 55.787 1.00 44.59 89 GLN A CA 1
ATOM 726 C C . GLN A 1 89 ? -6.712 -0.693 55.440 1.00 44.59 89 GLN A C 1
ATOM 728 O O . GLN A 1 89 ? -7.776 -1.118 54.993 1.00 44.59 89 GLN A O 1
ATOM 733 N N . LYS A 1 90 ? -5.656 -1.478 55.649 1.00 42.38 90 LYS A N 1
ATOM 734 C CA . LYS A 1 90 ? -5.726 -2.846 56.173 1.00 42.38 90 LYS A CA 1
ATOM 735 C C . LYS A 1 90 ? -4.353 -3.282 56.653 1.00 42.38 90 LYS A C 1
ATOM 737 O O . LYS A 1 90 ? -3.369 -2.894 55.988 1.00 42.38 90 LYS A O 1
#

Secondary structure (DSSP, 8-state):
-EEEEEEEEEEE-TT--EEEEEEEEEEEEEESSSSEEEEEEEEEEE-TTT-SS-EEEEEEEEEE---TTHHHHHHTT---TTSGGGGS--